Protein AF-A0A642UN88-F1 (afdb_monomer_lite)

Organism: Diutina rugosa (NCBI:txid5481)

Radius of gyration: 28.37 Å; chains: 1; bounding box: 52×67×79 Å

Structure (mmCIF, N/CA/C/O backbone):
data_AF-A0A642UN88-F1
#
_entry.id   AF-A0A642UN88-F1
#
loop_
_atom_site.group_PDB
_atom_site.id
_atom_site.type_symbol
_atom_site.label_atom_id
_atom_site.label_alt_id
_atom_site.label_comp_id
_atom_site.label_asym_id
_atom_site.label_entity_id
_atom_site.label_seq_id
_atom_site.pdbx_PDB_ins_code
_atom_site.Cartn_x
_atom_site.Cartn_y
_atom_site.Cartn_z
_atom_site.occupancy
_atom_site.B_iso_or_equiv
_atom_site.auth_seq_id
_atom_site.auth_comp_id
_atom_site.auth_asym_id
_atom_site.auth_atom_id
_atom_site.pdbx_PDB_model_num
ATOM 1 N N . MET A 1 1 ? 9.808 -20.487 -9.283 1.00 38.94 1 MET A N 1
ATOM 2 C CA . MET A 1 1 ? 10.003 -19.037 -9.485 1.00 38.94 1 MET A CA 1
ATOM 3 C C . MET A 1 1 ? 9.405 -18.348 -8.273 1.00 38.94 1 MET A C 1
ATOM 5 O O . MET A 1 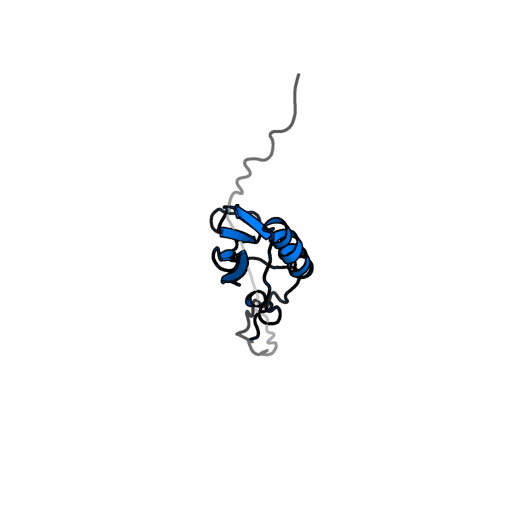1 ? 8.195 -18.207 -8.201 1.00 38.94 1 MET A O 1
ATOM 9 N N . THR A 1 2 ? 10.216 -18.083 -7.256 1.00 40.19 2 THR A N 1
ATOM 10 C CA . THR A 1 2 ? 9.776 -17.484 -5.990 1.00 40.19 2 THR A CA 1
ATOM 11 C C . TH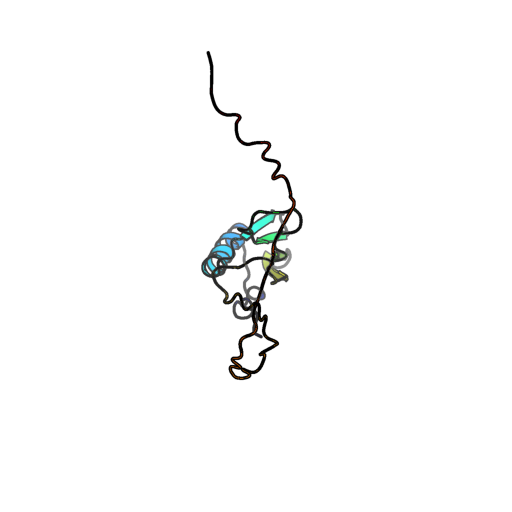R A 1 2 ? 9.657 -15.980 -6.214 1.00 40.19 2 THR A C 1
ATOM 13 O O . THR A 1 2 ? 10.656 -15.336 -6.531 1.00 40.19 2 THR A O 1
ATOM 16 N N . SER A 1 3 ? 8.445 -15.422 -6.146 1.00 47.88 3 SER A N 1
ATOM 17 C CA . SER A 1 3 ? 8.248 -13.975 -6.274 1.00 47.88 3 SER A CA 1
ATOM 18 C C . SER A 1 3 ? 9.105 -13.248 -5.221 1.00 47.88 3 SER A C 1
ATOM 20 O O . SER A 1 3 ? 9.128 -13.685 -4.074 1.00 47.88 3 SER A O 1
ATOM 22 N N . PRO A 1 4 ? 9.775 -12.129 -5.539 1.00 52.81 4 PRO A N 1
ATOM 23 C CA . PRO A 1 4 ? 10.619 -11.375 -4.592 1.00 52.81 4 PRO A CA 1
ATOM 24 C C . PRO A 1 4 ? 9.861 -10.737 -3.407 1.00 52.81 4 PRO A C 1
ATOM 26 O O . PRO A 1 4 ? 10.461 -10.107 -2.537 1.00 52.81 4 PRO A O 1
ATOM 29 N N . LEU A 1 5 ? 8.540 -10.915 -3.368 1.00 55.69 5 LEU A N 1
ATOM 30 C CA . LEU A 1 5 ? 7.650 -10.567 -2.261 1.00 55.69 5 LEU A CA 1
ATOM 31 C C . LEU A 1 5 ? 7.174 -11.791 -1.465 1.00 55.69 5 LEU A C 1
ATOM 33 O O . LEU A 1 5 ? 6.533 -11.609 -0.442 1.00 55.69 5 LEU A O 1
ATOM 37 N N . ALA A 1 6 ? 7.468 -13.016 -1.912 1.00 53.72 6 ALA A N 1
ATOM 38 C CA . ALA A 1 6 ? 7.019 -14.248 -1.261 1.00 53.72 6 ALA A CA 1
ATOM 39 C C . ALA A 1 6 ? 7.739 -14.518 0.068 1.00 53.72 6 ALA A C 1
ATOM 41 O O . ALA A 1 6 ? 7.198 -15.219 0.913 1.00 53.72 6 ALA A O 1
ATOM 42 N N . ASP A 1 7 ? 8.936 -13.955 0.253 1.00 52.66 7 ASP A N 1
ATOM 43 C CA . ASP A 1 7 ? 9.713 -14.092 1.494 1.00 52.66 7 ASP A CA 1
ATOM 44 C C . ASP A 1 7 ? 9.304 -13.054 2.551 1.00 52.66 7 ASP A C 1
ATOM 46 O O . ASP A 1 7 ? 9.540 -13.206 3.748 1.00 52.66 7 ASP A O 1
ATOM 50 N N . VAL A 1 8 ? 8.641 -11.977 2.118 1.00 64.88 8 VAL A N 1
ATOM 51 C CA . VAL A 1 8 ? 8.064 -11.015 3.043 1.00 64.88 8 VAL A CA 1
ATOM 52 C C . VAL A 1 8 ? 6.607 -11.392 3.252 1.00 64.88 8 VAL A C 1
ATOM 54 O O . VAL A 1 8 ? 5.750 -11.113 2.421 1.00 64.88 8 VAL A O 1
ATOM 57 N N . ASP A 1 9 ? 6.308 -11.986 4.398 1.00 69.06 9 ASP A N 1
ATOM 58 C CA . ASP A 1 9 ? 4.943 -12.233 4.864 1.00 69.06 9 ASP A CA 1
ATOM 59 C C . ASP A 1 9 ? 4.201 -10.907 5.171 1.00 69.06 9 ASP A C 1
ATOM 61 O O . ASP A 1 9 ? 3.854 -10.602 6.317 1.00 69.06 9 ASP A O 1
ATOM 65 N N . LEU A 1 10 ? 3.943 -10.079 4.147 1.00 78.25 10 LEU A N 1
ATOM 66 C CA . LEU A 1 10 ? 3.177 -8.833 4.279 1.00 78.25 10 LEU A CA 1
ATOM 67 C C . LEU A 1 10 ? 1.801 -9.102 4.897 1.00 78.25 10 LEU A C 1
ATOM 69 O O . LEU A 1 10 ? 1.300 -8.275 5.655 1.00 78.25 10 LEU A O 1
ATOM 73 N N . GLU A 1 11 ? 1.209 -10.256 4.594 1.00 75.81 11 GLU A N 1
ATOM 74 C CA . GLU A 1 11 ? -0.125 -10.645 5.054 1.00 75.81 11 GLU A CA 1
ATOM 75 C C . GLU A 1 11 ? -0.169 -10.991 6.550 1.00 75.81 11 GLU A C 1
ATOM 77 O O . GLU A 1 11 ? -1.216 -10.839 7.179 1.00 75.81 11 GLU A O 1
ATOM 82 N N . LYS A 1 12 ? 0.961 -11.382 7.160 1.00 80.38 12 LYS A N 1
ATOM 83 C CA . LYS A 1 12 ? 1.032 -11.671 8.605 1.00 80.38 12 LYS A CA 1
ATOM 84 C C . LYS A 1 12 ? 1.161 -10.407 9.453 1.00 80.38 12 LYS A C 1
ATOM 86 O O . LYS A 1 12 ? 0.879 -10.437 10.651 1.00 80.38 12 LYS A O 1
ATOM 91 N N . LYS A 1 13 ? 1.594 -9.284 8.869 1.00 87.50 13 LYS A N 1
ATOM 92 C CA . LYS A 1 13 ? 1.791 -8.040 9.618 1.00 87.50 13 LYS A CA 1
ATOM 93 C C . LYS A 1 13 ? 0.466 -7.305 9.815 1.00 87.50 13 LYS A C 1
ATOM 95 O O . LYS A 1 13 ? -0.238 -6.980 8.861 1.00 87.50 13 LYS A O 1
ATOM 100 N N . GLN A 1 14 ? 0.182 -6.973 11.070 1.00 92.06 14 GLN A N 1
ATOM 101 C CA . GLN A 1 14 ? -0.952 -6.142 11.462 1.00 92.06 14 GLN A CA 1
ATOM 102 C C . GLN A 1 14 ? -0.475 -4.807 12.040 1.00 92.06 14 GLN A C 1
ATOM 104 O O . GLN A 1 14 ? 0.591 -4.738 12.656 1.00 92.06 14 GLN A O 1
ATOM 109 N N . PHE A 1 15 ? -1.273 -3.754 11.855 1.00 92.94 15 PHE A N 1
ATOM 110 C CA . PHE A 1 15 ? -1.003 -2.417 12.400 1.00 92.94 15 PHE A CA 1
ATOM 111 C C . PHE A 1 15 ? -2.211 -1.910 13.171 1.00 92.94 15 PHE A C 1
ATOM 113 O O . PHE A 1 15 ? -3.345 -2.122 12.749 1.00 92.94 15 PHE A O 1
ATOM 120 N N . GLN A 1 16 ? -1.988 -1.184 14.262 1.00 92.94 16 GLN A N 1
ATOM 121 C CA . GLN A 1 16 ? -3.083 -0.501 14.955 1.00 92.94 16 GLN A CA 1
ATOM 122 C C . GLN A 1 16 ? -3.334 0.886 14.363 1.00 92.94 16 GLN A C 1
ATOM 124 O O . GLN A 1 16 ? -4.478 1.325 14.234 1.00 92.94 16 GLN A O 1
ATOM 129 N N . LEU A 1 17 ? -2.265 1.557 13.928 1.00 93.12 17 LEU A N 1
ATOM 130 C CA . LEU A 1 17 ? -2.324 2.919 13.426 1.00 93.12 17 LEU A CA 1
ATOM 131 C C . LEU A 1 17 ? -2.092 2.972 11.917 1.00 93.12 17 LEU A C 1
ATOM 133 O O . LEU A 1 17 ? -1.133 2.430 11.373 1.00 93.12 17 LEU A O 1
ATOM 137 N N . LYS A 1 18 ? -2.941 3.744 11.232 1.00 91.94 18 LYS A N 1
ATOM 138 C CA . LYS A 1 18 ? -2.802 4.037 9.798 1.00 91.94 18 LYS A CA 1
ATOM 139 C C . LYS A 1 18 ? -1.454 4.688 9.456 1.00 91.94 18 LYS A C 1
ATOM 141 O O . LYS A 1 18 ? -0.921 4.463 8.369 1.00 91.94 18 LYS A O 1
ATOM 146 N N . ALA A 1 19 ? -0.925 5.508 10.363 1.00 92.69 19 ALA A N 1
ATOM 147 C CA . ALA A 1 19 ? 0.306 6.265 10.156 1.00 92.69 19 ALA A CA 1
ATOM 148 C C . ALA A 1 19 ? 1.558 5.376 10.071 1.00 92.69 19 ALA A C 1
ATOM 150 O O . ALA A 1 19 ? 2.519 5.763 9.416 1.00 92.69 19 ALA A O 1
ATOM 151 N N . GLU A 1 20 ? 1.532 4.179 10.663 1.00 93.50 20 GLU A N 1
ATOM 152 C CA . GLU A 1 20 ? 2.674 3.253 10.707 1.00 93.50 20 GLU A CA 1
ATOM 153 C C . GLU A 1 20 ? 2.836 2.450 9.412 1.00 93.50 20 GLU A C 1
ATOM 155 O O . GLU A 1 20 ? 3.936 2.031 9.056 1.00 93.50 20 GLU A O 1
ATOM 160 N N . ILE A 1 21 ? 1.744 2.278 8.665 1.00 93.56 21 ILE A N 1
ATOM 161 C CA . ILE A 1 21 ? 1.699 1.402 7.491 1.00 93.56 21 ILE A CA 1
ATOM 162 C C . ILE A 1 21 ? 2.651 1.894 6.396 1.00 93.56 21 ILE A C 1
ATOM 164 O O . ILE A 1 21 ? 3.427 1.119 5.842 1.00 93.56 21 ILE A O 1
ATOM 168 N N . LYS A 1 22 ? 2.601 3.194 6.074 1.00 92.31 22 LYS A N 1
ATOM 169 C CA . LYS A 1 22 ? 3.443 3.794 5.029 1.00 92.31 22 LYS A CA 1
ATOM 170 C C . LYS A 1 22 ? 4.942 3.711 5.361 1.00 92.31 22 LYS A C 1
ATOM 172 O O . LYS A 1 22 ? 5.667 3.191 4.517 1.00 92.31 22 LYS A O 1
ATOM 177 N N . PRO A 1 23 ? 5.435 4.203 6.517 1.00 94.50 23 PRO A N 1
ATOM 178 C CA . PRO A 1 23 ? 6.858 4.137 6.835 1.00 94.50 23 PRO A CA 1
ATOM 179 C C . PRO A 1 23 ? 7.360 2.695 6.931 1.00 94.50 23 PRO A C 1
ATOM 181 O O . PRO A 1 23 ? 8.452 2.422 6.440 1.00 94.50 23 PRO A O 1
ATOM 184 N N . TRP A 1 24 ? 6.557 1.765 7.460 1.00 92.69 24 TRP A N 1
ATOM 185 C CA . TRP A 1 24 ? 6.914 0.346 7.486 1.00 92.69 24 TRP A CA 1
ATOM 186 C C . TRP A 1 24 ? 7.072 -0.235 6.073 1.00 92.69 24 TRP A C 1
ATOM 188 O O . TRP A 1 24 ? 8.125 -0.783 5.750 1.00 92.69 24 TRP A O 1
ATOM 198 N N . LEU A 1 25 ? 6.080 -0.033 5.196 1.00 92.56 25 LEU A N 1
ATOM 199 C CA . LEU A 1 25 ? 6.152 -0.471 3.798 1.00 92.56 25 LEU A CA 1
ATOM 200 C C . LEU A 1 25 ? 7.350 0.154 3.073 1.00 92.56 25 LEU A C 1
ATOM 202 O O . LEU A 1 25 ? 8.086 -0.533 2.372 1.00 92.56 25 LEU A O 1
ATOM 206 N N . SER A 1 26 ? 7.575 1.455 3.262 1.00 91.25 26 SER A N 1
ATOM 207 C CA . SER A 1 26 ? 8.725 2.156 2.692 1.00 91.25 26 SER A CA 1
ATOM 208 C C . SER A 1 26 ? 10.056 1.626 3.219 1.00 91.25 26 SER A C 1
ATOM 210 O O . SER A 1 26 ? 11.029 1.622 2.475 1.00 91.25 26 SER A O 1
ATOM 212 N N . SER A 1 27 ? 10.147 1.211 4.481 1.00 90.94 27 SER A N 1
ATOM 213 C CA . SER A 1 27 ? 11.382 0.650 5.041 1.00 90.94 27 SER A CA 1
ATOM 214 C C . SER A 1 27 ? 11.743 -0.685 4.399 1.00 90.94 27 SER A C 1
ATOM 216 O O . SER A 1 27 ? 12.913 -0.943 4.147 1.00 90.94 27 SER A O 1
ATOM 218 N N . LEU A 1 28 ? 10.736 -1.507 4.121 1.00 89.00 28 LEU A N 1
ATOM 219 C CA . LEU A 1 28 ? 10.912 -2.825 3.528 1.00 89.00 28 LEU A CA 1
ATOM 220 C C . LEU A 1 28 ? 11.213 -2.763 2.024 1.00 89.00 28 LEU A C 1
ATOM 222 O O . LEU A 1 28 ? 12.053 -3.498 1.518 1.00 89.00 28 LEU A O 1
ATOM 226 N N . LEU A 1 29 ? 10.511 -1.886 1.305 1.00 87.94 29 LEU A N 1
ATOM 227 C CA . LEU A 1 29 ? 10.475 -1.897 -0.158 1.00 87.94 29 LEU A CA 1
ATOM 228 C C . LEU A 1 29 ? 11.459 -0.913 -0.805 1.00 87.94 29 LEU A C 1
ATOM 230 O O . LEU A 1 29 ? 11.870 -1.123 -1.947 1.00 87.94 29 LEU A O 1
ATOM 234 N N . ARG A 1 30 ? 11.903 0.128 -0.083 1.00 87.25 30 ARG A N 1
ATOM 235 C CA . ARG A 1 30 ? 12.947 1.041 -0.589 1.00 87.25 30 ARG A CA 1
ATOM 236 C C . ARG A 1 30 ? 14.268 0.334 -0.909 1.00 87.25 30 ARG A C 1
ATOM 238 O O . ARG A 1 30 ? 14.803 0.637 -1.970 1.00 87.25 30 ARG A O 1
ATOM 245 N N . PRO A 1 31 ? 14.779 -0.606 -0.089 1.00 86.31 31 PRO A N 1
ATOM 246 C CA . PRO A 1 31 ? 15.968 -1.385 -0.439 1.00 86.31 31 PRO A CA 1
ATOM 247 C C . PRO A 1 31 ? 15.804 -2.186 -1.734 1.00 86.31 31 PRO A C 1
ATOM 249 O O . PRO A 1 31 ? 16.765 -2.375 -2.468 1.00 86.31 31 PRO A O 1
ATOM 252 N N . GLN A 1 32 ? 14.575 -2.603 -2.054 1.00 82.12 32 GLN A N 1
ATOM 253 C CA . GLN A 1 32 ? 14.268 -3.282 -3.312 1.00 82.12 32 GLN A CA 1
ATOM 254 C C . GLN A 1 32 ? 14.144 -2.313 -4.501 1.00 82.12 32 GLN A C 1
ATOM 256 O O . GLN A 1 32 ? 13.945 -2.755 -5.627 1.00 82.12 32 GLN A O 1
ATOM 261 N N . GLY A 1 33 ? 14.244 -0.998 -4.279 1.00 84.25 33 GLY A N 1
ATOM 262 C CA . GLY A 1 33 ? 14.052 0.039 -5.295 1.00 84.25 33 GLY A CA 1
ATOM 263 C C . GLY A 1 33 ? 12.583 0.342 -5.610 1.00 84.25 33 GLY A C 1
ATOM 264 O O . GLY A 1 33 ? 12.296 1.003 -6.609 1.00 84.25 33 GLY A O 1
ATOM 265 N N . ILE A 1 34 ? 11.645 -0.138 -4.787 1.00 87.81 34 ILE A N 1
ATOM 266 C CA . ILE A 1 34 ? 10.209 0.110 -4.942 1.00 87.81 34 ILE A CA 1
ATOM 267 C C . ILE A 1 34 ? 9.829 1.316 -4.078 1.00 87.81 34 ILE A C 1
ATOM 269 O O . ILE A 1 34 ? 9.680 1.224 -2.857 1.00 87.81 34 ILE A O 1
ATOM 273 N N . GLU A 1 35 ? 9.629 2.469 -4.713 1.00 89.56 35 GLU A N 1
ATOM 274 C CA . GLU A 1 35 ? 9.103 3.655 -4.038 1.00 89.56 35 GLU A CA 1
ATOM 275 C C . GLU A 1 35 ? 7.572 3.649 -4.094 1.00 89.56 35 GLU A C 1
ATOM 277 O O . GLU A 1 35 ? 6.969 3.724 -5.165 1.00 89.56 35 GLU A O 1
ATOM 282 N N . LEU A 1 36 ? 6.917 3.574 -2.935 1.00 90.44 36 LEU A N 1
ATOM 283 C CA . LEU A 1 36 ? 5.458 3.603 -2.858 1.00 90.44 36 LEU A CA 1
ATOM 284 C C . LEU A 1 36 ? 4.905 5.001 -2.612 1.00 90.44 36 LEU A C 1
ATOM 286 O O . LEU A 1 36 ? 5.380 5.742 -1.749 1.00 90.44 36 LEU A O 1
ATOM 290 N N . PHE A 1 37 ? 3.793 5.300 -3.279 1.00 92.62 37 PHE A N 1
ATOM 291 C CA . PHE A 1 37 ? 2.951 6.448 -2.972 1.00 92.62 37 PHE A CA 1
ATOM 292 C C . PHE A 1 37 ? 1.521 6.016 -2.646 1.00 92.62 37 PHE A C 1
ATOM 294 O O . PHE A 1 37 ? 1.043 4.955 -3.056 1.00 92.62 37 PHE A O 1
ATOM 301 N N . VAL A 1 38 ? 0.829 6.860 -1.882 1.00 94.25 38 VAL A N 1
ATOM 302 C CA . VAL A 1 38 ? -0.580 6.657 -1.546 1.00 94.25 38 VAL A CA 1
ATOM 303 C C . VAL A 1 38 ? -1.412 7.153 -2.719 1.00 94.25 38 VAL A C 1
ATOM 305 O O . VAL A 1 38 ? -1.460 8.348 -2.983 1.00 94.25 38 VAL A O 1
ATOM 308 N N . GLU A 1 39 ? -2.070 6.237 -3.422 1.00 92.62 39 GLU A N 1
ATOM 309 C CA . GLU A 1 39 ? -3.035 6.592 -4.463 1.00 92.62 39 GLU A CA 1
ATOM 310 C C . GLU A 1 39 ? -4.335 7.084 -3.828 1.00 92.62 39 GLU A C 1
ATOM 312 O O . GLU A 1 39 ? -4.895 8.100 -4.227 1.00 92.62 39 GLU A O 1
ATOM 317 N N . ARG A 1 40 ? -4.827 6.340 -2.832 1.00 93.94 40 ARG A N 1
ATOM 318 C CA . ARG A 1 40 ? -6.031 6.684 -2.076 1.00 93.94 40 ARG A CA 1
ATOM 319 C C . ARG A 1 40 ? -5.856 6.337 -0.615 1.00 93.94 40 ARG A C 1
ATOM 321 O O . ARG A 1 40 ? -5.319 5.284 -0.277 1.00 93.94 40 ARG A O 1
ATOM 328 N N . SER A 1 41 ? -6.367 7.208 0.243 1.00 95.25 41 SER A N 1
ATOM 329 C CA . SER A 1 41 ? -6.334 7.048 1.689 1.00 95.25 41 SER A CA 1
ATOM 330 C C . SER A 1 41 ? -7.709 7.410 2.240 1.00 95.25 41 SER A C 1
ATOM 332 O O . SER A 1 41 ? -8.137 8.556 2.157 1.00 95.25 41 SER A O 1
ATOM 334 N N . SER A 1 42 ? -8.396 6.431 2.807 1.00 94.44 42 SER A N 1
ATOM 335 C CA . SER A 1 42 ? -9.671 6.608 3.503 1.00 94.44 42 SER A CA 1
ATOM 336 C C . SER A 1 42 ? -9.514 6.173 4.963 1.00 94.44 42 SER A C 1
ATOM 338 O O . SER A 1 42 ? -8.403 5.859 5.403 1.00 94.44 42 SER A O 1
ATOM 340 N N . GLN A 1 43 ? -10.608 6.174 5.726 1.00 91.75 43 GLN A N 1
ATOM 341 C CA . GLN A 1 43 ? -10.616 5.687 7.112 1.00 91.75 43 GLN A CA 1
ATOM 342 C C . GLN A 1 43 ? -10.512 4.159 7.204 1.00 91.75 43 GLN A C 1
ATOM 344 O O . GLN A 1 43 ? -9.963 3.648 8.167 1.00 91.75 43 GLN A O 1
ATOM 349 N N . VAL A 1 44 ? -11.010 3.436 6.194 1.00 93.31 44 VAL A N 1
ATOM 350 C CA . VAL A 1 44 ? -11.091 1.962 6.216 1.00 93.31 44 VAL A CA 1
ATOM 351 C C . VAL A 1 44 ? -10.174 1.266 5.215 1.00 93.31 44 VAL A C 1
ATOM 353 O O . VAL A 1 44 ? -10.034 0.048 5.234 1.00 93.31 44 VAL A O 1
ATOM 356 N N . LYS A 1 45 ? -9.584 2.027 4.293 1.00 94.62 45 LYS A N 1
ATOM 357 C CA . LYS A 1 45 ? -8.822 1.478 3.175 1.00 94.62 45 LYS A CA 1
ATOM 358 C C . LYS A 1 45 ? -7.720 2.426 2.751 1.00 94.62 45 LYS A C 1
ATOM 360 O O . LYS A 1 45 ? -7.932 3.637 2.672 1.00 94.62 45 LYS A O 1
ATOM 365 N N . ILE A 1 46 ? -6.571 1.861 2.410 1.00 95.38 46 ILE A N 1
ATOM 366 C CA . ILE A 1 46 ? -5.463 2.580 1.786 1.00 95.38 46 ILE A CA 1
ATOM 367 C C . ILE A 1 46 ? -5.023 1.782 0.569 1.00 95.38 46 ILE A C 1
ATOM 369 O O . ILE A 1 46 ? -4.958 0.554 0.608 1.00 95.38 46 ILE A O 1
ATOM 373 N N . VAL A 1 47 ? -4.761 2.474 -0.532 1.00 94.81 47 VAL A N 1
ATOM 374 C CA . VAL A 1 47 ? -4.227 1.868 -1.749 1.00 94.81 47 VAL A CA 1
ATOM 375 C C . VAL A 1 47 ? -2.883 2.506 -2.035 1.00 94.81 47 VAL A C 1
ATOM 377 O O . VAL A 1 47 ? -2.797 3.721 -2.232 1.00 94.81 47 VAL A O 1
ATOM 380 N N . PHE A 1 48 ? -1.852 1.673 -2.061 1.00 94.62 48 PHE A N 1
ATOM 381 C CA . PHE A 1 48 ? -0.499 2.051 -2.424 1.00 94.62 48 PHE A CA 1
ATOM 382 C C . PHE A 1 48 ? -0.211 1.612 -3.856 1.00 94.62 48 PHE A C 1
ATOM 384 O O . PHE A 1 48 ? -0.620 0.528 -4.285 1.00 94.62 48 PHE A O 1
ATOM 391 N N . ARG A 1 49 ? 0.509 2.459 -4.587 1.00 91.69 49 ARG A N 1
ATOM 392 C CA . ARG A 1 49 ? 1.034 2.167 -5.922 1.00 91.69 49 ARG A CA 1
ATOM 393 C C . ARG A 1 49 ? 2.537 2.386 -5.946 1.00 91.69 49 ARG A C 1
ATOM 395 O O . ARG A 1 49 ? 3.047 3.243 -5.225 1.00 91.69 49 ARG A O 1
ATOM 402 N N . CYS A 1 50 ? 3.221 1.647 -6.812 1.00 89.75 50 CYS A N 1
ATOM 403 C CA . CYS A 1 50 ? 4.619 1.918 -7.124 1.00 89.75 50 CYS A CA 1
ATOM 404 C C . CYS A 1 50 ? 4.732 3.193 -7.963 1.00 89.75 50 CYS A C 1
ATOM 406 O O . CYS A 1 50 ? 4.009 3.376 -8.950 1.00 89.75 50 CYS A O 1
ATOM 408 N N . ARG A 1 51 ? 5.663 4.065 -7.589 1.00 85.88 51 ARG A N 1
ATOM 409 C CA . ARG A 1 51 ? 6.139 5.155 -8.429 1.00 85.88 51 ARG A CA 1
ATOM 410 C C . ARG A 1 51 ? 7.079 4.552 -9.471 1.00 85.88 51 ARG A C 1
ATOM 412 O O . ARG A 1 51 ? 8.040 3.878 -9.123 1.00 85.88 51 ARG A O 1
ATOM 419 N N . SER A 1 52 ? 6.773 4.753 -10.748 1.00 80.12 52 SER A N 1
ATOM 420 C CA . SER A 1 52 ? 7.690 4.383 -11.829 1.00 80.12 52 SER A CA 1
ATOM 421 C C . SER A 1 52 ? 8.636 5.553 -12.079 1.00 80.12 52 SER A C 1
ATOM 423 O O . SER A 1 52 ? 8.175 6.691 -12.166 1.00 80.12 52 SER A O 1
ATOM 425 N N . ASN A 1 53 ? 9.936 5.279 -12.197 1.00 70.12 53 ASN A N 1
ATOM 426 C CA . ASN A 1 53 ? 10.949 6.283 -12.549 1.00 70.12 53 ASN A CA 1
ATOM 427 C C . ASN A 1 53 ? 11.113 6.447 -14.076 1.00 70.12 53 ASN A C 1
ATOM 429 O O . ASN A 1 53 ? 12.014 7.126 -14.554 1.00 70.12 53 ASN A O 1
ATOM 433 N N . THR A 1 54 ? 10.259 5.792 -14.869 1.00 67.69 54 THR A N 1
ATOM 434 C CA . THR A 1 54 ? 10.252 5.947 -16.331 1.00 67.69 54 THR A CA 1
ATOM 435 C C . THR A 1 54 ? 9.382 7.134 -16.737 1.00 67.69 54 THR A C 1
ATOM 437 O O . THR A 1 54 ? 8.388 7.436 -16.070 1.00 67.69 54 THR A O 1
ATOM 440 N N . VAL A 1 55 ? 9.738 7.805 -17.840 1.00 62.62 55 VAL A N 1
ATOM 441 C CA . VAL A 1 55 ? 8.942 8.901 -18.415 1.00 62.62 55 VAL A CA 1
ATOM 442 C C . VAL A 1 55 ? 7.522 8.386 -18.662 1.00 62.62 55 VAL A C 1
ATOM 444 O O . VAL A 1 55 ? 7.282 7.508 -19.493 1.00 62.62 55 VAL A O 1
ATOM 447 N N . ALA A 1 56 ? 6.579 8.880 -17.861 1.00 56.69 56 ALA A N 1
ATOM 448 C CA . ALA A 1 56 ? 5.233 8.341 -17.772 1.00 56.69 56 ALA A CA 1
ATOM 449 C C . ALA A 1 56 ? 4.422 8.677 -19.030 1.00 56.69 56 ALA A C 1
ATOM 451 O O . ALA A 1 56 ? 3.712 9.680 -19.089 1.00 56.69 56 ALA A O 1
ATOM 452 N N . THR A 1 57 ? 4.455 7.801 -20.031 1.00 60.97 57 THR A N 1
ATOM 453 C CA . THR A 1 57 ? 3.359 7.745 -21.001 1.00 60.97 57 THR A CA 1
ATOM 454 C C . THR A 1 57 ? 2.090 7.324 -20.250 1.00 60.97 57 THR A C 1
ATOM 456 O O . THR A 1 57 ? 2.142 6.554 -19.286 1.00 60.97 57 THR A O 1
ATOM 459 N N . ARG A 1 58 ? 0.902 7.792 -20.656 1.00 59.38 58 ARG A N 1
ATOM 460 C CA . ARG A 1 58 ? -0.351 7.441 -19.948 1.00 59.38 58 ARG A CA 1
ATOM 461 C C . ARG A 1 58 ? -0.634 5.926 -19.891 1.00 59.38 58 ARG A C 1
ATOM 463 O O . ARG A 1 58 ? -1.477 5.512 -19.098 1.00 59.38 58 ARG A O 1
ATOM 470 N N . ARG A 1 59 ? 0.084 5.114 -20.681 1.00 61.75 59 ARG A N 1
ATOM 471 C CA . ARG A 1 59 ? 0.008 3.645 -20.728 1.00 61.75 59 ARG A CA 1
ATOM 472 C C . ARG A 1 59 ? 1.124 2.922 -19.951 1.00 61.75 59 ARG A C 1
ATOM 474 O O . ARG A 1 59 ? 1.055 1.707 -19.834 1.00 61.75 59 ARG A O 1
ATOM 481 N N . SER A 1 60 ? 2.106 3.625 -19.378 1.00 66.38 60 SER A N 1
ATOM 482 C CA . SER A 1 60 ? 3.266 3.022 -18.692 1.00 66.38 60 SER A CA 1
ATOM 483 C C . SER A 1 60 ? 3.222 3.117 -17.160 1.00 66.38 60 SER A C 1
ATOM 485 O O . SER A 1 60 ? 4.249 3.012 -16.491 1.00 66.38 60 SER A O 1
ATOM 487 N N . ARG A 1 61 ? 2.036 3.265 -16.556 1.00 79.94 61 ARG A N 1
ATOM 488 C CA . ARG A 1 61 ? 1.901 3.215 -15.089 1.00 79.94 61 ARG A CA 1
ATOM 489 C C . ARG A 1 61 ? 2.140 1.797 -14.576 1.00 79.94 61 ARG A C 1
ATOM 491 O O . ARG A 1 61 ? 1.559 0.853 -15.101 1.00 79.94 61 ARG A O 1
ATOM 498 N N . CYS A 1 62 ? 2.924 1.684 -13.509 1.00 86.06 62 CYS A N 1
ATOM 499 C CA . CYS A 1 62 ? 3.210 0.402 -12.884 1.00 86.06 62 CYS A CA 1
ATOM 500 C C . CYS A 1 62 ? 1.916 -0.272 -12.375 1.00 86.06 62 CYS A C 1
ATOM 502 O O . CYS A 1 62 ? 1.131 0.389 -11.678 1.00 86.06 62 CYS A O 1
ATOM 504 N N . PRO A 1 63 ? 1.660 -1.547 -12.735 1.00 88.94 63 PRO A N 1
ATOM 505 C CA . PRO A 1 63 ? 0.482 -2.285 -12.278 1.00 88.94 63 PRO A CA 1
ATOM 506 C C . PRO A 1 63 ? 0.567 -2.709 -10.804 1.00 88.94 63 PRO A C 1
ATOM 508 O O . PRO A 1 63 ? -0.474 -3.026 -10.222 1.00 88.94 63 PRO A O 1
ATOM 511 N N . PHE A 1 64 ? 1.754 -2.631 -10.193 1.00 90.81 64 PHE A N 1
ATOM 512 C CA . PHE A 1 64 ? 2.001 -2.953 -8.792 1.00 90.81 64 PHE A CA 1
ATOM 513 C C . PHE A 1 64 ? 1.061 -2.228 -7.825 1.00 90.81 64 PHE A C 1
ATOM 515 O O . PHE A 1 64 ? 0.952 -0.990 -7.834 1.00 90.81 64 PHE A O 1
ATOM 522 N N . ARG A 1 65 ? 0.406 -2.998 -6.948 1.00 92.69 65 ARG A N 1
ATOM 523 C CA . ARG A 1 65 ? -0.563 -2.478 -5.975 1.00 92.69 65 ARG A CA 1
ATOM 524 C C . ARG A 1 65 ? -0.579 -3.266 -4.676 1.00 92.69 65 ARG A C 1
ATOM 526 O O . ARG A 1 65 ? -0.821 -4.472 -4.671 1.00 92.69 65 ARG A O 1
ATOM 533 N N . ILE A 1 66 ? -0.525 -2.525 -3.573 1.00 93.88 66 ILE A N 1
ATOM 534 C CA . ILE A 1 66 ? -0.775 -3.034 -2.221 1.00 93.88 66 ILE A CA 1
ATOM 535 C C . ILE A 1 66 ? -2.016 -2.347 -1.664 1.00 93.88 66 ILE A C 1
ATOM 537 O O . ILE A 1 66 ? -2.207 -1.136 -1.814 1.00 93.88 66 ILE A O 1
ATOM 541 N N . ARG A 1 67 ? -2.878 -3.120 -1.013 1.00 94.56 67 ARG A N 1
ATOM 542 C CA . ARG A 1 67 ? -4.053 -2.615 -0.305 1.00 94.56 67 ARG A CA 1
ATOM 543 C C . ARG A 1 67 ? -3.862 -2.834 1.186 1.00 94.56 67 ARG A C 1
ATOM 545 O O . ARG A 1 67 ? -3.451 -3.911 1.593 1.00 94.56 67 ARG A O 1
ATOM 552 N N . ALA A 1 68 ? -4.203 -1.826 1.977 1.00 95.38 68 ALA A N 1
ATOM 553 C CA . ALA A 1 68 ? -4.402 -1.974 3.409 1.00 95.38 68 ALA A CA 1
ATOM 554 C C . ALA A 1 68 ? -5.894 -1.877 3.710 1.00 95.38 68 ALA A C 1
ATOM 556 O O . ALA A 1 68 ? -6.548 -0.933 3.250 1.00 95.38 68 ALA A O 1
ATOM 557 N N . ASN A 1 69 ? -6.421 -2.825 4.475 1.00 95.62 69 ASN A N 1
ATOM 558 C CA . ASN A 1 69 ? -7.822 -2.860 4.875 1.00 95.62 69 ASN A CA 1
ATOM 559 C C . ASN A 1 69 ? -7.913 -2.803 6.399 1.00 95.62 69 ASN A C 1
ATOM 561 O O . ASN A 1 69 ? -7.272 -3.590 7.097 1.00 95.62 69 ASN A O 1
ATOM 565 N N . TYR A 1 70 ? -8.719 -1.875 6.907 1.00 96.50 70 TYR A N 1
ATOM 566 C CA . TYR A 1 70 ? -9.014 -1.780 8.328 1.00 96.50 70 TYR A CA 1
ATOM 567 C C . TYR A 1 70 ? -10.169 -2.707 8.683 1.00 96.50 70 TYR A C 1
ATOM 569 O O . TYR A 1 70 ? -11.284 -2.566 8.173 1.00 96.50 70 TYR A O 1
ATOM 577 N N . GLN A 1 71 ? -9.911 -3.636 9.589 1.00 93.94 71 GLN A N 1
ATOM 578 C CA . GLN A 1 71 ? -10.925 -4.494 10.172 1.00 93.94 71 GLN A CA 1
ATOM 579 C C . GLN A 1 71 ? -11.499 -3.795 11.403 1.00 93.94 71 GLN A C 1
ATOM 581 O O . GLN A 1 71 ? -10.860 -3.743 12.450 1.00 93.94 71 GLN A O 1
ATOM 586 N N . LYS A 1 72 ? -12.725 -3.268 11.294 1.00 93.12 72 LYS A N 1
ATOM 587 C CA . LYS A 1 72 ? -13.381 -2.529 12.389 1.00 93.12 72 LYS A CA 1
ATOM 588 C C . LYS A 1 72 ? -13.534 -3.367 13.662 1.00 93.12 72 LYS A C 1
ATOM 590 O O . LYS A 1 72 ? -13.306 -2.854 14.750 1.00 93.12 72 LYS A O 1
ATOM 595 N N . ASN A 1 73 ? -13.873 -4.648 13.509 1.00 93.00 73 ASN A N 1
ATOM 596 C CA . ASN A 1 73 ? -14.147 -5.549 14.632 1.00 93.00 73 ASN A CA 1
ATOM 597 C C . ASN A 1 73 ? -12.888 -5.831 15.463 1.00 93.00 73 ASN A C 1
ATOM 599 O O . ASN A 1 73 ? -12.948 -5.851 16.684 1.00 93.00 73 ASN A O 1
ATOM 603 N N . LEU A 1 74 ? -11.747 -6.005 14.792 1.00 91.81 74 LEU A N 1
ATOM 604 C CA . LEU A 1 74 ? -10.462 -6.301 15.429 1.00 91.81 74 LEU A CA 1
ATOM 605 C C . LEU A 1 74 ? -9.636 -5.038 15.710 1.00 91.81 74 LEU A C 1
ATOM 607 O O . LEU A 1 74 ? -8.622 -5.104 16.391 1.00 91.81 74 LEU A O 1
ATOM 611 N N . LYS A 1 75 ? -10.066 -3.886 15.182 1.00 94.25 75 LYS A N 1
ATOM 612 C CA . LYS A 1 75 ? -9.349 -2.606 15.218 1.00 94.25 7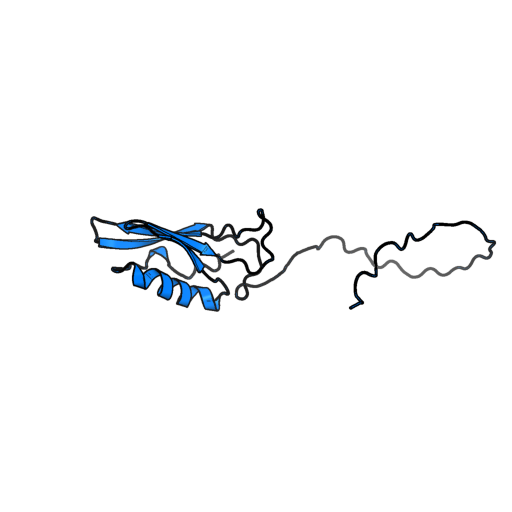5 LYS A CA 1
ATOM 613 C C . LYS A 1 75 ? -7.916 -2.689 14.676 1.00 94.25 75 LYS A C 1
ATOM 615 O O . LYS A 1 75 ? -7.066 -1.890 15.059 1.00 94.25 75 LYS A O 1
ATOM 620 N N . VAL A 1 76 ? -7.665 -3.604 13.740 1.00 94.81 76 VAL A N 1
ATOM 621 C CA . VAL A 1 76 ? -6.358 -3.795 13.098 1.00 94.81 76 VAL A CA 1
ATOM 622 C C . VAL A 1 76 ? -6.422 -3.520 11.604 1.00 94.81 76 VAL A C 1
ATOM 624 O O . VAL A 1 76 ? -7.442 -3.711 10.939 1.00 94.81 76 VAL A O 1
ATOM 627 N N . TRP A 1 77 ? -5.301 -3.077 11.061 1.00 95.56 77 TRP A N 1
ATOM 628 C CA . TRP A 1 77 ? -5.044 -2.973 9.637 1.00 95.56 77 TRP A CA 1
ATOM 629 C C . TRP A 1 77 ? -4.304 -4.2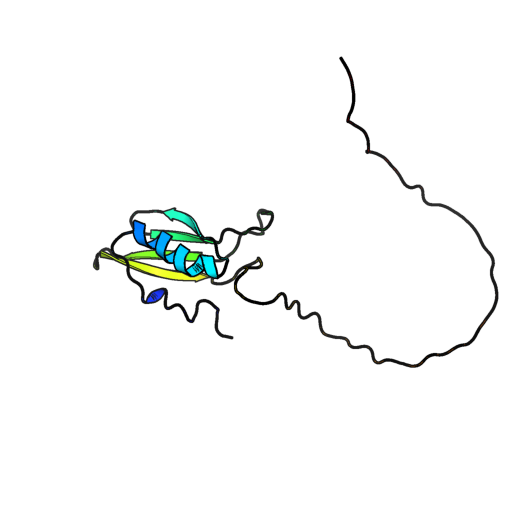15 9.162 1.00 95.56 77 TRP A C 1
ATOM 631 O O . TRP A 1 77 ? -3.292 -4.589 9.747 1.00 95.56 77 TRP A O 1
ATOM 641 N N . SER A 1 78 ? -4.787 -4.803 8.073 1.00 93.25 78 SER A N 1
ATOM 642 C CA . SER A 1 78 ? -4.153 -5.919 7.365 1.00 93.25 78 SER A CA 1
ATOM 643 C C . SER A 1 78 ? -3.708 -5.474 5.974 1.00 93.25 78 SER A C 1
ATOM 645 O O . SER A 1 78 ? -4.323 -4.580 5.378 1.00 93.25 78 SER A O 1
ATOM 647 N N . LEU A 1 79 ? -2.640 -6.081 5.459 1.00 93.31 79 LEU A N 1
ATOM 648 C CA . LEU A 1 79 ? -2.112 -5.813 4.124 1.00 93.31 79 LEU A CA 1
ATOM 649 C C . LEU A 1 79 ? -2.417 -6.967 3.173 1.00 93.31 79 LEU A C 1
ATOM 651 O O . LEU A 1 79 ? -2.410 -8.127 3.563 1.00 93.31 79 LEU A O 1
ATOM 655 N N . THR A 1 80 ? -2.656 -6.631 1.909 1.00 91.75 80 THR A N 1
ATOM 656 C CA . THR A 1 80 ? -2.840 -7.603 0.830 1.00 91.75 80 THR A CA 1
ATOM 657 C C . THR A 1 80 ? -2.184 -7.075 -0.437 1.00 91.75 80 THR A C 1
ATOM 659 O O . THR A 1 80 ? -2.477 -5.956 -0.888 1.00 91.75 80 THR A O 1
ATOM 662 N N . VAL A 1 81 ? -1.314 -7.879 -1.041 1.00 91.19 81 VAL A N 1
ATOM 663 C CA . VAL A 1 81 ? -0.725 -7.569 -2.346 1.00 91.19 81 VAL A CA 1
ATOM 664 C C . VAL A 1 81 ? -1.752 -7.936 -3.413 1.00 91.19 81 VAL A C 1
ATOM 666 O O . VAL A 1 81 ? -2.190 -9.071 -3.511 1.00 91.19 81 VAL A O 1
ATOM 669 N N . THR A 1 82 ? -2.213 -6.950 -4.182 1.00 89.88 82 THR A N 1
ATOM 670 C CA . THR A 1 82 ? -3.192 -7.201 -5.258 1.00 89.88 82 THR A CA 1
ATOM 671 C C . THR A 1 82 ? -2.506 -7.584 -6.558 1.00 89.88 82 THR A C 1
ATOM 673 O O . THR A 1 82 ? -3.061 -8.324 -7.361 1.00 89.88 82 THR A O 1
ATOM 676 N N . ASN A 1 83 ? -1.346 -6.988 -6.809 1.00 88.81 83 ASN A N 1
ATOM 677 C CA . ASN A 1 83 ? -0.567 -7.225 -8.005 1.00 88.81 83 ASN A CA 1
ATOM 678 C C . ASN A 1 83 ? 0.896 -6.940 -7.664 1.00 88.81 83 ASN A C 1
ATOM 680 O O . ASN A 1 83 ? 1.198 -5.862 -7.146 1.00 88.81 83 ASN A O 1
ATOM 684 N N . ASP A 1 84 ? 1.752 -7.913 -7.939 1.00 87.50 84 ASP A N 1
ATOM 685 C CA . ASP A 1 84 ? 3.194 -7.911 -7.702 1.00 87.50 84 ASP A CA 1
ATOM 686 C C . ASP A 1 84 ? 4.010 -7.658 -8.982 1.00 87.50 84 ASP A C 1
ATOM 688 O O . ASP A 1 84 ? 5.235 -7.630 -8.950 1.00 87.50 84 ASP A O 1
ATOM 692 N N . THR A 1 85 ? 3.347 -7.442 -10.119 1.00 86.12 85 THR A N 1
ATOM 693 C CA . THR A 1 85 ? 4.005 -7.217 -11.407 1.00 86.12 85 THR A CA 1
ATOM 694 C C . THR A 1 85 ? 4.454 -5.768 -11.562 1.00 86.12 85 THR A C 1
ATOM 696 O O . THR A 1 85 ? 3.776 -4.820 -11.149 1.00 86.12 85 THR A O 1
ATOM 699 N N . HIS A 1 86 ? 5.598 -5.589 -12.219 1.00 85.50 86 HIS A N 1
ATOM 700 C CA . HIS A 1 86 ? 6.155 -4.285 -12.549 1.00 85.50 86 HIS A CA 1
ATOM 701 C C . HIS A 1 86 ? 6.428 -4.198 -14.046 1.00 85.50 86 HIS A C 1
ATOM 703 O O . HIS A 1 86 ? 6.868 -5.153 -14.676 1.00 85.50 86 HIS A O 1
ATOM 709 N N . ASN A 1 87 ? 6.168 -3.028 -14.619 1.00 83.19 87 ASN A N 1
ATOM 710 C CA . ASN A 1 87 ? 6.428 -2.736 -16.029 1.00 83.19 87 ASN A CA 1
ATOM 711 C C . ASN A 1 87 ? 7.700 -1.891 -16.231 1.00 83.19 87 ASN A C 1
ATOM 713 O O . ASN A 1 87 ? 7.894 -1.303 -17.291 1.00 83.19 87 ASN A O 1
ATOM 717 N N . HIS A 1 88 ? 8.520 -1.767 -15.191 1.00 80.81 88 HIS A N 1
ATOM 718 C CA . HIS A 1 88 ? 9.763 -1.011 -15.188 1.00 80.81 88 HIS A CA 1
ATOM 719 C C . HIS A 1 88 ? 10.815 -1.775 -14.392 1.00 80.81 88 HIS A C 1
ATOM 721 O O . HIS A 1 88 ? 10.477 -2.588 -13.531 1.00 80.81 88 HIS A O 1
ATOM 727 N N . SER A 1 89 ? 12.086 -1.473 -14.654 1.00 74.62 89 SER A N 1
ATOM 728 C CA . SER A 1 89 ? 13.178 -2.004 -13.845 1.00 74.62 89 SER A CA 1
ATOM 729 C C . SER A 1 89 ? 13.098 -1.429 -12.430 1.00 74.62 89 SER A C 1
ATOM 731 O O . SER A 1 89 ? 12.920 -0.218 -12.246 1.00 74.62 89 SER A O 1
ATOM 733 N N . ILE A 1 90 ? 13.182 -2.308 -11.438 1.00 78.81 90 ILE A N 1
ATOM 734 C CA . ILE A 1 90 ? 13.267 -1.968 -10.024 1.00 78.81 90 ILE A CA 1
ATOM 735 C C . ILE A 1 90 ? 14.691 -2.307 -9.595 1.00 78.81 90 ILE A C 1
ATOM 737 O O . ILE A 1 90 ? 15.178 -3.400 -9.877 1.00 78.81 90 ILE A O 1
ATOM 741 N N . GLN A 1 91 ? 15.373 -1.382 -8.930 1.00 65.25 91 GLN A N 1
ATOM 742 C CA . GLN A 1 91 ? 16.815 -1.490 -8.689 1.00 65.25 91 GLN A CA 1
ATOM 743 C C . GLN A 1 91 ? 17.234 -2.593 -7.690 1.00 65.25 91 GLN A C 1
ATOM 745 O O . GLN A 1 91 ? 18.417 -2.696 -7.390 1.00 65.25 91 GLN A O 1
ATOM 750 N N . GLY A 1 92 ? 16.319 -3.439 -7.203 1.00 58.41 92 GLY A N 1
ATOM 751 C CA . GLY A 1 92 ? 16.615 -4.490 -6.220 1.00 58.41 92 GLY A CA 1
ATOM 752 C C . GLY A 1 92 ? 16.267 -5.926 -6.615 1.00 58.41 92 GLY A C 1
ATOM 753 O O . GLY A 1 92 ? 16.483 -6.821 -5.805 1.00 58.41 92 GLY A O 1
ATOM 754 N N . THR A 1 93 ? 15.761 -6.193 -7.825 1.00 50.38 93 THR A N 1
ATOM 755 C CA . THR A 1 93 ? 15.495 -7.570 -8.287 1.00 50.38 93 THR A CA 1
ATOM 756 C C . THR A 1 93 ? 15.912 -7.737 -9.744 1.00 50.38 93 THR A C 1
ATOM 758 O O . THR A 1 93 ? 15.133 -7.508 -10.663 1.00 50.38 93 THR A O 1
ATOM 761 N N . SER A 1 94 ? 17.186 -8.074 -9.918 1.00 45.97 94 SER A N 1
ATOM 762 C CA . SER A 1 94 ? 17.773 -8.860 -11.006 1.00 45.97 94 SER A CA 1
ATOM 763 C C . SER A 1 94 ? 17.081 -8.854 -12.388 1.00 45.97 94 SER A C 1
ATOM 765 O O . SER A 1 94 ? 16.026 -9.448 -12.603 1.00 45.97 94 SER A O 1
ATOM 767 N N . THR A 1 95 ? 17.856 -8.366 -13.356 1.00 44.44 95 THR A N 1
ATOM 768 C CA . THR A 1 95 ? 17.968 -8.925 -14.707 1.00 44.44 95 THR A CA 1
ATOM 769 C C . THR A 1 95 ? 16.891 -8.519 -15.711 1.00 44.44 95 THR A C 1
ATOM 771 O O . THR A 1 95 ? 15.901 -9.201 -15.962 1.00 44.44 95 THR A O 1
ATOM 774 N N . THR A 1 96 ? 17.236 -7.479 -16.469 1.00 42.22 96 THR A N 1
ATOM 775 C CA . THR A 1 96 ? 17.201 -7.543 -17.933 1.00 42.22 96 THR A CA 1
ATOM 776 C C . THR A 1 96 ? 17.818 -8.871 -18.405 1.00 42.22 96 THR A C 1
ATOM 778 O O . THR A 1 96 ? 18.960 -8.918 -18.841 1.00 42.22 96 THR A O 1
ATOM 781 N N . VAL A 1 97 ? 17.091 -9.983 -18.303 1.00 43.22 97 VAL A N 1
ATOM 782 C CA . VAL A 1 97 ? 17.179 -11.020 -19.325 1.00 43.22 97 VAL A CA 1
ATOM 783 C C . VAL A 1 97 ? 15.988 -10.744 -20.222 1.00 43.22 97 VAL A C 1
ATOM 785 O O . VAL A 1 97 ? 14.908 -11.292 -20.045 1.00 43.22 97 VAL A O 1
ATOM 788 N N . SER A 1 98 ? 16.174 -9.844 -21.183 1.00 42.47 98 SER A N 1
ATOM 789 C CA . SER A 1 98 ? 15.520 -10.063 -22.465 1.00 42.47 98 SER A CA 1
ATOM 790 C C . SER A 1 98 ? 16.298 -11.210 -23.098 1.00 42.47 98 SER A C 1
ATOM 792 O O . SER A 1 98 ? 17.375 -11.018 -23.656 1.00 42.47 98 SER A O 1
ATOM 794 N N . TRP A 1 99 ? 15.822 -12.434 -22.893 1.00 40.00 99 TRP A N 1
ATOM 795 C CA . TRP A 1 99 ? 16.352 -13.636 -23.523 1.00 40.00 99 TRP A CA 1
ATOM 796 C C . TRP A 1 99 ? 15.897 -13.593 -24.975 1.00 40.00 99 TRP A C 1
ATOM 798 O O . TRP A 1 99 ? 14.929 -14.228 -25.372 1.00 40.00 99 TRP A O 1
ATOM 808 N N . SER A 1 100 ? 16.609 -12.812 -25.778 1.00 55.66 100 SER A N 1
ATOM 809 C CA . SER A 1 100 ? 16.618 -12.988 -27.224 1.00 55.66 100 SER A CA 1
ATOM 810 C C . SER A 1 100 ? 17.700 -14.015 -27.552 1.00 55.66 100 SER A C 1
ATOM 812 O O . SER A 1 100 ? 18.770 -13.663 -28.033 1.00 55.66 100 SER A O 1
ATOM 814 N N . PHE A 1 101 ? 17.444 -15.290 -27.254 1.00 50.25 101 PHE A N 1
ATOM 815 C CA . PHE A 1 101 ? 18.249 -16.383 -27.797 1.00 50.25 101 PHE A CA 1
ATOM 816 C C . PHE A 1 101 ? 17.349 -17.365 -28.530 1.00 50.25 101 PHE A C 1
ATOM 818 O O . PHE A 1 101 ? 16.624 -18.147 -27.917 1.00 50.25 101 PHE A O 1
ATOM 825 N N . ARG A 1 102 ? 17.426 -17.272 -29.856 1.00 49.78 102 ARG A N 1
ATOM 826 C CA . ARG A 1 102 ? 17.537 -18.325 -30.881 1.00 49.78 102 ARG A CA 1
ATOM 827 C C . ARG A 1 102 ? 17.541 -17.524 -32.192 1.00 49.78 102 ARG A C 1
ATOM 829 O O . ARG A 1 102 ? 16.608 -16.781 -32.451 1.00 49.78 102 ARG A O 1
ATOM 836 N N . THR A 1 103 ? 18.645 -17.453 -32.924 1.00 46.66 103 THR A N 1
ATOM 837 C CA . THR A 1 103 ? 19.261 -18.605 -33.585 1.00 46.66 103 THR A CA 1
ATOM 838 C C . THR A 1 103 ? 20.775 -18.428 -33.648 1.00 46.66 103 THR A C 1
ATOM 840 O O . THR A 1 103 ? 21.270 -17.460 -34.218 1.00 46.66 103 THR A O 1
ATOM 843 N N . ALA A 1 104 ? 21.514 -19.375 -33.072 1.00 44.38 104 ALA A N 1
ATOM 844 C CA . ALA A 1 104 ? 22.919 -19.552 -33.400 1.00 44.38 104 ALA A CA 1
ATOM 845 C C . ALA A 1 104 ? 22.998 -20.039 -34.855 1.00 44.38 104 ALA A C 1
ATOM 847 O O . ALA A 1 104 ? 22.589 -21.161 -35.148 1.00 44.38 104 ALA A O 1
ATOM 848 N N . SER A 1 105 ? 23.479 -19.192 -35.763 1.00 52.62 105 SER A N 1
ATOM 849 C CA . SER A 1 105 ? 23.946 -19.655 -37.070 1.00 52.62 105 SER A CA 1
ATOM 850 C C . SER A 1 105 ? 25.298 -20.353 -36.879 1.00 52.62 105 SER A C 1
ATOM 852 O O . SER A 1 105 ? 26.160 -19.802 -36.188 1.00 52.62 105 SER A O 1
ATOM 854 N N . PRO A 1 106 ? 25.508 -21.552 -37.445 1.00 61.28 106 PRO A N 1
ATOM 855 C CA . PRO A 1 106 ? 26.798 -22.229 -37.382 1.00 61.28 106 PRO A CA 1
ATOM 856 C C . PRO A 1 106 ? 27.873 -21.445 -38.160 1.00 61.28 106 PRO A C 1
ATOM 858 O O . PRO A 1 106 ? 27.559 -20.836 -39.188 1.00 61.28 106 PRO A O 1
ATOM 861 N N . PRO A 1 107 ? 29.146 -21.469 -37.724 1.00 49.12 107 PRO A N 1
ATOM 862 C CA . PRO A 1 107 ? 30.236 -20.854 -38.466 1.00 49.12 107 PRO A CA 1
ATOM 863 C C . PRO A 1 107 ? 30.560 -21.734 -39.679 1.00 49.12 107 PRO A C 1
ATOM 865 O O . PRO A 1 107 ? 31.053 -22.849 -39.531 1.00 49.12 107 PRO A O 1
ATOM 868 N N . SER A 1 108 ? 30.274 -21.246 -40.885 1.00 48.53 108 SER A N 1
ATOM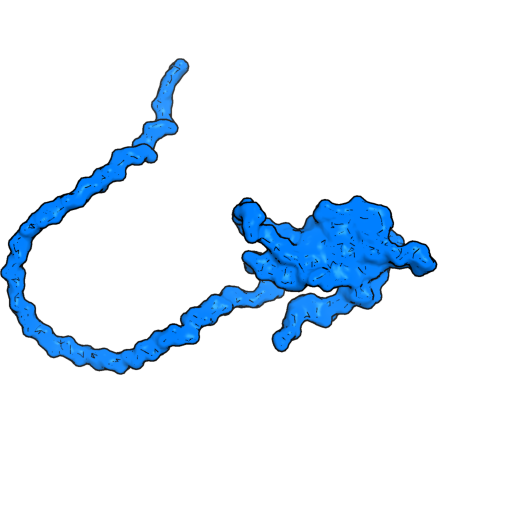 869 C CA . SER A 1 108 ? 30.704 -21.895 -42.128 1.00 48.53 108 SER A CA 1
ATOM 870 C C . SER A 1 108 ? 31.808 -21.055 -42.767 1.00 48.53 108 SER A C 1
ATOM 872 O O . SER A 1 108 ? 31.538 -19.961 -43.245 1.00 48.53 108 SER A O 1
ATOM 874 N N . LEU A 1 109 ? 33.032 -21.582 -42.649 1.00 47.09 109 LEU A N 1
ATOM 875 C CA . LEU A 1 109 ? 34.275 -21.433 -43.430 1.00 47.09 109 LEU A CA 1
ATOM 876 C C . LEU A 1 109 ? 34.463 -20.264 -44.432 1.00 47.09 109 LEU A C 1
ATOM 878 O O . LEU A 1 109 ? 33.542 -19.873 -45.145 1.00 47.09 109 LEU A O 1
ATOM 882 N N . PRO A 1 110 ? 35.715 -19.782 -44.596 1.00 45.88 110 PRO A N 1
ATOM 883 C CA . PRO A 1 110 ? 36.057 -18.742 -45.554 1.00 45.88 110 PRO A CA 1
ATOM 884 C C . PRO A 1 110 ? 36.109 -19.326 -46.971 1.00 45.88 110 PRO A C 1
ATOM 886 O O . PRO A 1 110 ? 36.726 -20.365 -47.204 1.00 45.88 110 PRO A O 1
ATOM 889 N N . ARG A 1 111 ? 35.513 -18.629 -47.939 1.00 44.19 111 ARG A N 1
ATOM 890 C CA . ARG A 1 111 ? 35.752 -18.881 -49.362 1.00 44.19 111 ARG A CA 1
ATOM 891 C C . ARG A 1 111 ? 36.179 -17.580 -50.031 1.00 44.19 111 ARG A C 1
ATOM 893 O O . ARG A 1 111 ? 35.360 -16.696 -50.258 1.00 44.19 111 ARG A O 1
ATOM 900 N N . GLN A 1 112 ? 37.479 -17.477 -50.303 1.00 41.69 112 GLN A N 1
ATOM 901 C CA . GLN A 1 112 ? 38.015 -16.583 -51.325 1.00 41.69 112 GLN A CA 1
ATOM 902 C C . GLN A 1 112 ? 37.550 -17.083 -52.698 1.00 41.69 112 GLN A C 1
ATOM 904 O O . GLN A 1 112 ? 37.661 -18.276 -52.965 1.00 41.69 112 GLN A O 1
ATOM 909 N N . GLU A 1 113 ? 37.069 -16.190 -53.558 1.00 38.47 113 GLU A N 1
ATOM 910 C CA . GLU A 1 113 ? 37.668 -15.985 -54.882 1.00 38.47 113 GLU A CA 1
ATOM 911 C C . GLU A 1 113 ? 37.138 -14.703 -55.534 1.00 38.47 113 GLU A C 1
ATOM 913 O O . GLU A 1 113 ? 36.010 -14.273 -55.299 1.00 38.47 113 GLU A O 1
ATOM 918 N N . GLN A 1 114 ? 38.037 -14.071 -56.280 1.00 35.81 114 GLN A N 1
ATOM 919 C CA . GLN A 1 114 ? 37.936 -12.772 -56.932 1.00 35.81 114 GLN A CA 1
ATOM 920 C C . GLN A 1 114 ? 37.099 -12.833 -58.218 1.00 35.81 114 GLN A C 1
ATOM 922 O O . GLN A 1 114 ? 37.005 -13.870 -58.864 1.00 35.81 114 GLN A O 1
ATOM 927 N N . GLY A 1 115 ? 36.560 -11.681 -58.619 1.00 33.09 115 GLY A N 1
ATOM 928 C CA . GLY A 1 115 ? 35.998 -11.461 -59.950 1.00 33.09 115 GLY A CA 1
ATOM 929 C C . GLY A 1 115 ? 35.701 -9.979 -60.186 1.00 33.09 115 GLY A C 1
ATOM 930 O O . GLY A 1 115 ? 34.735 -9.447 -59.650 1.00 33.09 115 GLY A O 1
ATOM 931 N N . GLU A 1 116 ? 36.594 -9.333 -60.938 1.00 34.59 116 GLU A N 1
ATOM 932 C CA . GLU A 1 116 ? 36.502 -8.044 -61.657 1.00 34.59 116 GLU A CA 1
ATOM 933 C C . GLU A 1 116 ? 35.095 -7.762 -62.253 1.00 34.59 116 GLU A C 1
ATOM 935 O O . GLU A 1 116 ? 34.383 -8.705 -62.568 1.00 34.59 116 GLU A O 1
ATOM 940 N N . THR A 1 117 ? 34.571 -6.556 -62.529 1.00 41.16 117 THR A N 1
ATOM 941 C CA . THR A 1 117 ? 35.038 -5.161 -62.737 1.00 41.16 117 THR A CA 1
ATOM 942 C C . THR A 1 117 ? 33.786 -4.219 -62.755 1.00 41.16 117 THR A C 1
ATOM 944 O O . THR A 1 117 ? 32.662 -4.722 -62.762 1.00 41.16 117 THR A O 1
ATOM 947 N N . PRO A 1 118 ? 33.922 -2.867 -62.753 1.00 60.19 118 PRO A N 1
ATOM 948 C CA . PRO A 1 118 ? 32.826 -1.875 -62.637 1.00 60.19 118 PRO A CA 1
ATOM 949 C C . PRO A 1 118 ? 32.315 -1.382 -64.026 1.00 60.19 118 PRO A C 1
ATOM 951 O O . PRO A 1 118 ? 32.943 -1.734 -65.026 1.00 60.19 118 PRO A O 1
ATOM 954 N N . PRO A 1 119 ? 31.213 -0.590 -64.154 1.00 49.91 119 PRO A N 1
ATOM 955 C CA . PRO A 1 119 ? 31.234 0.866 -63.889 1.00 49.91 119 PRO A CA 1
ATOM 956 C C . PRO A 1 119 ? 29.941 1.510 -63.304 1.00 49.91 119 PRO A C 1
ATOM 958 O O . PRO A 1 119 ? 28.842 0.971 -63.356 1.00 49.91 119 PRO A O 1
ATOM 961 N N . SER A 1 120 ? 30.148 2.722 -62.766 1.00 39.59 120 SER A N 1
ATOM 962 C CA . SER A 1 120 ? 29.220 3.800 -62.325 1.00 39.59 120 SER A CA 1
ATOM 963 C C . SER A 1 120 ? 28.279 4.331 -63.444 1.00 39.59 120 SER A C 1
ATOM 965 O O . SER A 1 120 ? 28.437 3.866 -64.572 1.00 39.59 120 SER A O 1
ATOM 967 N N . PRO A 1 121 ? 27.453 5.408 -63.281 1.00 50.69 121 PRO A N 1
ATOM 968 C CA . PRO A 1 121 ? 26.932 6.126 -62.094 1.00 50.69 121 PRO A CA 1
ATOM 969 C C . PRO A 1 121 ? 25.400 6.451 -62.152 1.00 50.69 121 PRO A C 1
ATOM 971 O O . PRO A 1 121 ? 24.751 6.297 -63.181 1.00 50.69 121 PRO A O 1
ATOM 974 N N . SER A 1 122 ? 24.869 7.073 -61.082 1.00 37.69 122 SER A N 1
ATOM 975 C CA . SER A 1 122 ? 24.128 8.366 -61.114 1.00 37.69 122 SER A CA 1
ATOM 976 C C . SER A 1 122 ? 22.746 8.441 -60.425 1.00 37.69 122 SER A C 1
ATOM 978 O O . SER A 1 122 ? 21.897 7.572 -60.585 1.00 37.69 122 SER A O 1
ATOM 980 N N . ALA A 1 123 ? 22.550 9.594 -59.761 1.00 40.22 123 ALA A N 1
ATOM 981 C CA . ALA A 1 123 ? 21.336 10.207 -59.192 1.00 40.22 123 ALA A CA 1
ATOM 982 C C . ALA A 1 123 ? 20.704 9.506 -57.967 1.00 40.22 123 ALA A C 1
ATOM 984 O O . ALA A 1 123 ? 20.386 8.331 -57.995 1.00 40.22 123 ALA A O 1
ATOM 985 N N . GLY A 1 124 ? 20.446 10.139 -56.821 1.00 35.12 124 GLY A N 1
ATOM 986 C CA . GLY A 1 124 ? 20.318 11.551 -56.470 1.00 35.12 124 GLY A CA 1
ATOM 987 C C . GLY A 1 124 ? 19.135 11.652 -55.499 1.00 35.12 124 GLY A C 1
ATOM 988 O O . GLY A 1 124 ? 17.994 11.524 -55.927 1.00 35.12 124 GLY A O 1
ATOM 989 N N . ILE A 1 125 ? 19.382 11.828 -54.197 1.00 47.06 125 ILE A N 1
ATOM 990 C CA . ILE A 1 125 ? 18.322 12.069 -53.201 1.00 47.06 125 ILE A CA 1
ATOM 991 C C . ILE A 1 125 ? 18.671 13.347 -52.429 1.00 47.06 125 ILE A C 1
ATOM 993 O O . ILE A 1 125 ? 19.739 13.399 -51.815 1.00 47.06 125 ILE A O 1
ATOM 997 N N . PRO A 1 126 ? 17.811 14.381 -52.438 1.00 49.12 126 PRO A N 1
ATOM 998 C CA . PRO A 1 126 ? 18.040 15.586 -51.657 1.00 49.12 126 PRO A CA 1
ATOM 999 C C . PRO A 1 126 ? 17.736 15.348 -50.172 1.00 49.12 126 PRO A C 1
ATOM 1001 O O . PRO A 1 126 ? 16.637 14.953 -49.786 1.00 49.12 126 PRO A O 1
ATOM 1004 N N . VAL A 1 127 ? 18.721 15.655 -49.332 1.00 45.09 127 VAL A N 1
ATOM 1005 C CA . VAL A 1 127 ? 18.556 15.897 -47.896 1.00 45.09 127 VAL A CA 1
ATOM 1006 C C . VAL A 1 127 ? 17.821 17.225 -47.714 1.00 45.09 127 VAL A C 1
ATOM 1008 O O . VAL A 1 127 ? 18.365 18.287 -48.009 1.00 45.09 127 VAL A O 1
ATOM 1011 N N . ASN A 1 128 ? 16.576 17.175 -47.239 1.00 42.19 128 ASN A N 1
ATOM 1012 C CA . ASN A 1 128 ? 15.862 18.367 -46.794 1.00 42.19 128 ASN A CA 1
ATOM 1013 C C . ASN A 1 128 ? 16.289 18.692 -45.354 1.00 42.19 128 ASN A C 1
ATOM 1015 O O . ASN A 1 128 ? 15.938 17.990 -44.405 1.00 42.19 128 ASN A O 1
ATOM 1019 N N . LEU A 1 129 ? 17.095 19.745 -45.233 1.00 47.34 129 LEU A N 1
ATOM 1020 C CA . LEU A 1 129 ? 17.581 20.335 -43.996 1.00 47.34 129 LEU A CA 1
ATOM 1021 C C . LEU A 1 129 ? 16.709 21.555 -43.666 1.00 47.34 129 LEU A C 1
ATOM 1023 O O . LEU A 1 129 ? 17.094 22.685 -43.949 1.00 47.34 129 LEU A O 1
ATOM 1027 N N . GLN A 1 130 ? 15.536 21.346 -43.066 1.00 43.12 130 GLN A N 1
ATOM 1028 C CA . GLN A 1 130 ? 14.739 22.449 -42.530 1.00 43.12 130 GLN A CA 1
ATOM 1029 C C . GLN A 1 130 ? 14.449 22.233 -41.046 1.00 43.12 130 GLN A C 1
ATOM 1031 O O . GLN A 1 130 ? 13.675 21.362 -40.660 1.00 43.12 130 GLN A O 1
ATOM 1036 N N . SER A 1 131 ? 15.057 23.110 -40.245 1.00 45.06 131 SER A N 1
ATOM 1037 C CA . SER A 1 131 ? 14.666 23.525 -38.891 1.00 45.06 131 SER A CA 1
ATOM 1038 C C . SER A 1 131 ? 15.748 23.315 -37.833 1.00 45.06 131 SER A C 1
ATOM 1040 O O . SER A 1 131 ? 15.524 22.725 -36.778 1.00 45.06 131 SER A O 1
ATOM 1042 N N . TYR A 1 132 ? 16.914 23.905 -38.084 1.00 40.78 132 TYR A N 1
ATOM 1043 C CA . TYR A 1 132 ? 17.805 24.366 -37.028 1.00 40.78 132 TYR A CA 1
ATOM 1044 C C . TYR A 1 132 ? 18.017 25.863 -37.24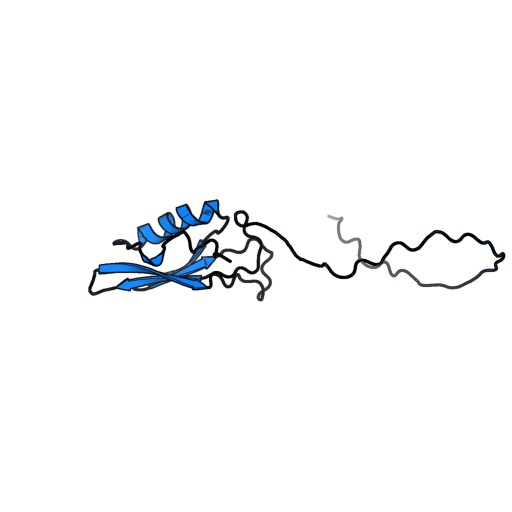3 1.00 40.78 132 TYR A C 1
ATOM 1046 O O . TYR A 1 132 ? 18.559 26.233 -38.276 1.00 40.78 132 TYR A O 1
ATOM 1054 N N . GLN A 1 133 ? 17.532 26.675 -36.293 1.00 46.34 133 GLN A N 1
ATOM 1055 C CA . GLN A 1 133 ? 17.845 28.091 -36.005 1.00 46.34 133 GLN A CA 1
ATOM 1056 C C . GLN A 1 133 ? 16.581 28.912 -35.698 1.00 46.34 133 GLN A C 1
ATOM 1058 O O . GLN A 1 133 ? 15.987 29.553 -36.557 1.00 46.34 133 GLN A O 1
ATOM 1063 N N . LYS A 1 134 ? 16.210 28.948 -34.415 1.00 47.59 134 LYS A N 1
ATOM 1064 C CA . LYS A 1 134 ? 15.554 30.106 -33.789 1.00 47.59 134 LYS A CA 1
ATOM 1065 C C . LYS A 1 134 ? 16.136 30.294 -32.393 1.00 47.59 134 LYS A C 1
ATOM 1067 O O . LYS A 1 134 ? 15.521 29.913 -31.411 1.00 47.59 134 LYS A O 1
ATOM 1072 N N . TRP A 1 135 ? 17.349 30.835 -32.345 1.00 43.22 135 TRP A N 1
ATOM 1073 C CA . TRP A 1 135 ? 17.946 31.468 -31.168 1.00 43.22 135 TRP A CA 1
ATOM 1074 C C . TRP A 1 135 ? 19.009 32.447 -31.661 1.00 43.22 135 TRP A C 1
ATOM 1076 O O . TRP A 1 135 ? 20.095 31.992 -31.986 1.00 43.22 135 TRP A O 1
ATOM 1086 N N . VAL A 1 136 ? 18.664 33.735 -31.786 1.00 39.47 136 VAL A N 1
ATOM 1087 C CA . VAL A 1 136 ? 19.417 34.914 -31.292 1.00 39.47 136 VAL A CA 1
ATOM 1088 C C . VAL A 1 136 ? 18.860 36.224 -31.873 1.00 39.47 136 VAL A C 1
ATOM 1090 O O . VAL A 1 136 ? 18.678 36.337 -33.081 1.00 39.47 136 VAL A O 1
ATOM 1093 N N . GLY A 1 137 ? 18.701 37.220 -30.991 1.00 37.72 137 GLY A N 1
ATOM 1094 C CA . GLY A 1 137 ? 18.664 38.657 -31.304 1.00 37.72 137 GLY A CA 1
ATOM 1095 C C . GLY A 1 137 ? 17.278 39.214 -31.647 1.00 37.72 137 GLY A C 1
ATOM 1096 O O . GLY A 1 137 ? 16.491 38.548 -32.301 1.00 37.72 137 GLY A O 1
ATOM 1097 N N . LEU A 1 138 ? 16.895 40.427 -31.260 1.00 44.41 138 LEU A N 1
ATOM 1098 C CA . LEU A 1 138 ? 17.650 41.577 -30.769 1.00 44.41 138 LEU A CA 1
ATOM 1099 C C . LEU A 1 138 ? 16.648 42.597 -30.185 1.00 44.41 138 LEU A C 1
ATOM 1101 O O . LEU A 1 138 ? 15.537 42.687 -30.702 1.00 44.41 138 LEU A O 1
ATOM 1105 N N . LEU A 1 139 ? 17.153 43.392 -29.232 1.00 46.56 139 LEU A N 1
ATOM 1106 C CA . LEU A 1 139 ? 16.794 44.789 -28.913 1.00 46.56 139 LEU A CA 1
ATOM 1107 C C . LEU A 1 139 ? 15.442 45.062 -28.241 1.00 46.56 139 LEU A C 1
ATOM 1109 O O . LEU A 1 139 ? 14.395 45.033 -28.917 1.00 46.56 139 LEU A O 1
#

pLDDT: mean 70.41, std 21.92, range [33.09, 96.5]

InterPro domains:
  IPR014842 Iron-regulated transcriptional activator AFT [PF08731] (15-55)

Secondary structure (DSSP, 8-state):
---TTSSS-GGG-EES-HHHHHHHHHHHHTTTT--EEEEEE-SSEEEEEEPP-S---TT-----EEEEEEETTTTEEEEEEEE---SS--TTS----------------------------------------------

Foldseek 3Di:
DQQPCNVPPLQPDKDLDPVVPQVVCCVVCVLQQFDWDWPDDDPFKTKIATDAPDPDDVPQGFPWIKMWGQDPVVSIIGIDTPDSDGSHDRPRDDDPPPVPDDDDDDDDDDDDDDDDDDDDDDDDDDDDDPDDDDDDDDD

Sequence (139 aa):
MTSPLADVDLEKKQFQLKAEIKPWLSSLLRPQGIELFVERSSQVKIVFRCRSNTVATRRSRCPFRIRANYQKNLKVWSLTVTNDTHNHSIQGTSTTVSWSFRTASPPSLPRQEQGETPPSPSAGIPVNLQSYQKWVGLL